Protein AF-A0AAD5RB57-F1 (afdb_monomer)

Mean predicted aligned error: 2.85 Å

InterPro domains:
  IPR007213 Methyltransferase Ppm1/Ppm2/Tcmp [PF04072] (4-101)
  IPR016651 Leucine carboxyl methyltransferase 1 [PTHR13600] (3-116)
  IPR029063 S-adenosyl-L-methionine-dependent methyltransferase superfamily [G3DSA:3.40.50.150] (2-116)
  IPR029063 S-adenosyl-L-methionine-dependent methyltransferase superfamily [SSF53335] (4-115)

Nearest PDB structures (foldseek):
  3o7w-assembly1_A  TM=9.050E-01  e=1.146E-08  Homo sapiens
  3p71-assembly1_T  TM=8.879E-01  e=4.508E-08  Homo sapiens
  8tv7-assembly1_A  TM=3.699E-01  e=2.275E+00  Severe acute respiratory syndrome coronavirus 2
  8cb3-assembly3_C  TM=3.595E-01  e=2.953E+00  Severe acute respiratory syndrome coronavirus
  4ccs-assembly1_A  TM=3.975E-01  e=4.662E+00  Paracoccus pantotrophus

pLDDT: mean 95.93, std 3.9, range [69.19, 98.5]

Sequence (116 aa):
MVQKFIDVDFSTVTAKKIRQIRRPGTPDLVTLFSEPPKEIQHSDLHCGDYNLVGADLRQWNEFKSKLDSVGIDTTLPTLFVAECVLVYMSVDQSAQLLKHISSCFDTVVFINYEQV

Radius of gyration: 14.83 Å; Cα contacts (8 Å, |Δi|>4): 162; chains: 1; bounding box: 32×32×42 Å

Foldseek 3Di:
DQQADEAEDALVVQLVVVCVQPDDDPPNNQVVAPAGWDDDPSRWIDGGRYIYHHDDLLPVVRVVVRCVVNPDDLADAEEAEAAQNCVVDPPVSSVVSVVSNVVRHPHYDYHHHHDD

Structure (mmCIF, N/CA/C/O backbone):
data_AF-A0AAD5RB57-F1
#
_entry.id   AF-A0AAD5RB57-F1
#
loop_
_atom_site.group_PDB
_atom_site.id
_atom_site.type_symbol
_atom_site.label_atom_id
_atom_site.label_alt_id
_atom_site.label_comp_id
_atom_site.label_asym_id
_atom_site.label_entity_id
_atom_site.label_seq_id
_atom_site.pdbx_PDB_ins_c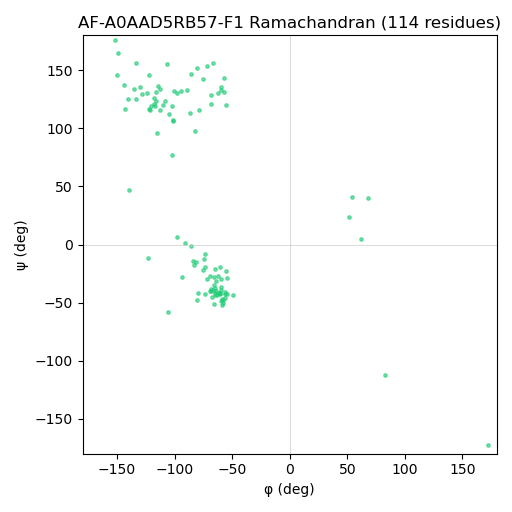ode
_atom_site.Cartn_x
_atom_site.Cartn_y
_atom_site.Cartn_z
_atom_site.occupancy
_atom_site.B_iso_or_equiv
_atom_site.auth_seq_id
_atom_site.auth_comp_id
_atom_site.auth_asym_id
_atom_site.auth_atom_id
_atom_site.pdbx_PDB_model_num
ATOM 1 N N . MET A 1 1 ? -11.174 11.427 -12.836 1.00 69.19 1 MET A N 1
ATOM 2 C CA . MET A 1 1 ? -9.963 10.695 -13.267 1.00 69.19 1 MET A CA 1
ATOM 3 C C . MET A 1 1 ? -9.214 10.304 -12.002 1.00 69.19 1 MET A C 1
ATOM 5 O O . MET A 1 1 ? -9.248 11.093 -11.065 1.00 69.19 1 MET A O 1
ATOM 9 N N . VAL A 1 2 ? -8.650 9.097 -11.919 1.00 84.75 2 VAL A N 1
ATOM 10 C CA . VAL A 1 2 ? -7.888 8.661 -10.733 1.00 84.75 2 VAL A CA 1
ATOM 11 C C . VAL A 1 2 ? -6.602 9.484 -10.659 1.00 84.75 2 VAL A C 1
ATOM 13 O O . VAL A 1 2 ? -5.915 9.601 -11.667 1.00 84.75 2 VAL A O 1
ATOM 16 N N . GLN A 1 3 ? -6.304 10.093 -9.505 1.00 93.00 3 GLN A N 1
ATOM 17 C CA . GLN A 1 3 ? -5.088 10.902 -9.346 1.00 93.00 3 GLN A CA 1
ATOM 18 C C . GLN A 1 3 ? -3.853 10.021 -9.114 1.00 93.00 3 GLN A C 1
ATOM 20 O O . GLN A 1 3 ? -2.789 10.289 -9.666 1.00 93.00 3 GLN A O 1
ATOM 25 N N . LYS A 1 4 ? -3.999 8.976 -8.290 1.00 95.94 4 LYS A N 1
ATOM 26 C CA . LYS A 1 4 ? -2.950 8.005 -7.974 1.00 95.94 4 LYS A CA 1
ATOM 27 C C . LYS A 1 4 ? -3.546 6.614 -7.818 1.00 95.94 4 LYS A C 1
ATOM 29 O O . LYS A 1 4 ? -4.576 6.450 -7.168 1.00 95.94 4 LYS A O 1
ATOM 34 N N . PHE A 1 5 ? -2.868 5.626 -8.383 1.00 97.56 5 PHE A N 1
ATOM 35 C CA . PHE A 1 5 ? -3.074 4.211 -8.122 1.00 97.56 5 PHE A CA 1
ATOM 36 C C . PHE A 1 5 ? -1.856 3.692 -7.360 1.00 97.56 5 PHE A C 1
ATOM 38 O O . PHE A 1 5 ? -0.729 3.796 -7.849 1.00 97.56 5 PHE A O 1
ATOM 45 N N . ILE A 1 6 ? -2.075 3.177 -6.151 1.00 98.25 6 ILE A N 1
ATOM 46 C CA . ILE A 1 6 ? -1.007 2.710 -5.267 1.00 98.25 6 ILE A CA 1
ATOM 47 C C . ILE A 1 6 ? -1.260 1.242 -4.957 1.00 98.25 6 ILE A C 1
ATOM 49 O O . ILE A 1 6 ? -2.262 0.896 -4.338 1.00 98.25 6 ILE A O 1
ATOM 53 N N . ASP A 1 7 ? -0.341 0.401 -5.402 1.00 98.19 7 ASP A N 1
ATOM 54 C CA . ASP A 1 7 ? -0.342 -1.031 -5.171 1.00 98.19 7 ASP A CA 1
ATOM 55 C C . ASP A 1 7 ? 0.635 -1.370 -4.044 1.00 98.19 7 ASP A C 1
ATOM 57 O O . ASP A 1 7 ? 1.767 -0.874 -4.023 1.00 98.19 7 ASP A O 1
ATOM 61 N N . VAL A 1 8 ? 0.189 -2.178 -3.087 1.00 98.38 8 VAL A N 1
ATOM 62 C CA . VAL A 1 8 ? 0.889 -2.395 -1.817 1.00 98.38 8 VAL A CA 1
ATOM 63 C C . VAL A 1 8 ? 0.932 -3.883 -1.524 1.00 98.38 8 VAL A C 1
ATOM 65 O O . VAL A 1 8 ? -0.103 -4.536 -1.457 1.00 98.38 8 VAL A O 1
ATOM 68 N N . ASP A 1 9 ? 2.130 -4.410 -1.312 1.00 98.44 9 ASP A N 1
ATOM 69 C CA . ASP A 1 9 ? 2.342 -5.794 -0.888 1.00 98.44 9 ASP A CA 1
ATOM 70 C C . ASP A 1 9 ? 3.653 -5.870 -0.094 1.00 98.44 9 ASP A C 1
ATOM 72 O O . ASP A 1 9 ? 4.404 -4.895 -0.005 1.00 98.44 9 ASP A O 1
ATOM 76 N N . PHE A 1 10 ? 3.985 -7.035 0.452 1.00 98.12 10 PHE A N 1
ATOM 77 C CA . PHE A 1 10 ? 5.293 -7.260 1.045 1.00 98.12 10 PHE A CA 1
ATOM 78 C C . PHE A 1 10 ? 6.406 -6.999 0.027 1.00 98.12 10 PHE A C 1
ATOM 80 O O . PHE A 1 10 ? 6.326 -7.400 -1.136 1.00 98.12 10 PHE A O 1
ATOM 87 N N . SER A 1 11 ? 7.518 -6.427 0.493 1.00 97.75 11 SER A N 1
ATOM 88 C CA . SER A 1 11 ? 8.657 -6.043 -0.353 1.00 97.75 11 SER A CA 1
ATOM 89 C C . SER A 1 11 ? 9.210 -7.188 -1.210 1.00 97.75 11 SER A C 1
ATOM 91 O O . SER A 1 11 ? 9.732 -6.970 -2.301 1.00 97.75 11 SER A O 1
ATOM 93 N N . THR A 1 12 ? 9.086 -8.436 -0.750 1.00 97.69 12 THR A N 1
ATOM 94 C CA . THR A 1 12 ? 9.503 -9.621 -1.517 1.00 97.69 12 THR A CA 1
ATOM 95 C C . THR A 1 12 ? 8.576 -9.928 -2.696 1.00 97.69 12 THR A C 1
ATOM 97 O O . THR A 1 12 ? 9.034 -10.475 -3.704 1.00 97.69 12 THR A O 1
ATOM 100 N N . VAL A 1 13 ? 7.290 -9.588 -2.592 1.00 98.25 13 VAL A N 1
ATOM 101 C CA . VAL A 1 13 ? 6.282 -9.744 -3.645 1.00 98.25 13 VAL A CA 1
ATOM 102 C C . VAL A 1 13 ? 6.388 -8.592 -4.634 1.00 98.25 13 VAL A C 1
ATOM 104 O O . VAL A 1 13 ? 6.505 -8.839 -5.839 1.00 98.25 13 VAL A O 1
ATOM 107 N N . THR A 1 14 ? 6.466 -7.351 -4.148 1.00 98.38 14 THR A N 1
ATOM 108 C CA . THR A 1 14 ? 6.620 -6.178 -5.017 1.00 98.38 14 THR A CA 1
ATOM 109 C C . THR A 1 14 ? 7.910 -6.252 -5.832 1.00 98.38 14 THR A C 1
ATOM 111 O O . THR A 1 14 ? 7.861 -6.082 -7.047 1.00 98.38 14 THR A O 1
ATOM 114 N N . ALA A 1 15 ? 9.040 -6.660 -5.241 1.00 98.19 15 ALA A N 1
ATOM 115 C CA . ALA A 1 15 ? 10.295 -6.876 -5.969 1.00 98.19 15 ALA A CA 1
ATOM 116 C C . ALA A 1 15 ? 10.149 -7.882 -7.128 1.00 98.19 15 ALA A C 1
ATOM 118 O O . ALA A 1 15 ? 10.691 -7.686 -8.220 1.00 98.19 15 ALA A O 1
ATOM 119 N N . LYS A 1 16 ? 9.396 -8.974 -6.926 1.00 98.19 16 LYS A N 1
ATOM 120 C CA . LYS A 1 16 ? 9.102 -9.945 -7.994 1.00 98.19 16 LYS A CA 1
ATOM 121 C C . LYS A 1 16 ? 8.195 -9.337 -9.063 1.00 98.19 16 LYS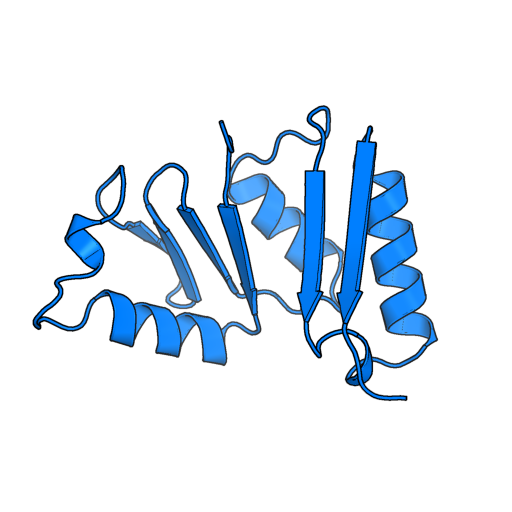 A C 1
ATOM 123 O O . LYS A 1 16 ? 8.439 -9.566 -10.247 1.00 98.19 16 LYS A O 1
ATOM 128 N N . LYS A 1 17 ? 7.192 -8.550 -8.664 1.00 98.06 17 LYS A N 1
ATOM 129 C CA . LYS A 1 17 ? 6.282 -7.854 -9.581 1.00 98.06 17 LYS A CA 1
ATOM 130 C C . LYS A 1 17 ? 7.027 -6.838 -10.447 1.00 98.06 17 LYS A C 1
ATOM 132 O O . LYS A 1 17 ? 6.853 -6.860 -11.660 1.00 98.06 17 LYS A O 1
ATOM 137 N N . ILE A 1 18 ? 7.948 -6.060 -9.875 1.00 97.88 18 ILE A N 1
ATOM 138 C CA . ILE A 1 18 ? 8.826 -5.133 -10.612 1.00 97.88 18 ILE A CA 1
ATOM 139 C C . ILE A 1 18 ? 9.616 -5.875 -11.692 1.00 97.88 18 ILE A C 1
ATOM 141 O O . ILE A 1 18 ? 9.649 -5.442 -12.844 1.00 97.88 18 ILE A O 1
ATOM 145 N N . ARG A 1 19 ? 10.203 -7.032 -11.358 1.00 96.62 19 ARG A N 1
ATOM 146 C CA . ARG A 1 19 ? 10.934 -7.854 -12.338 1.00 96.62 19 ARG A CA 1
ATOM 147 C C . ARG A 1 19 ? 10.051 -8.311 -13.499 1.00 96.62 19 ARG A C 1
ATOM 149 O O . ARG A 1 19 ? 10.548 -8.380 -14.617 1.00 96.62 19 ARG A O 1
ATOM 156 N N . GLN A 1 20 ? 8.777 -8.624 -13.250 1.00 96.50 20 GLN A N 1
ATOM 157 C CA . GLN A 1 20 ? 7.836 -8.988 -14.315 1.00 96.50 20 GLN A CA 1
ATOM 158 C C . GLN A 1 20 ? 7.405 -7.773 -15.138 1.00 96.50 20 GLN A C 1
ATOM 160 O O . GLN A 1 20 ? 7.406 -7.858 -16.359 1.00 96.50 20 GLN A O 1
ATOM 165 N N . ILE A 1 21 ? 7.110 -6.640 -14.494 1.00 96.00 21 ILE A N 1
ATOM 166 C CA . ILE A 1 21 ? 6.758 -5.383 -15.173 1.00 96.00 21 ILE A CA 1
ATOM 167 C C . ILE A 1 21 ? 7.865 -4.963 -16.146 1.00 96.00 21 ILE A C 1
ATOM 169 O O . ILE A 1 21 ? 7.582 -4.565 -17.269 1.00 96.00 21 ILE A O 1
ATOM 173 N N . ARG A 1 22 ? 9.132 -5.080 -15.734 1.00 94.62 22 ARG A N 1
ATOM 174 C CA . ARG A 1 22 ? 10.297 -4.684 -16.543 1.00 94.62 22 ARG A CA 1
ATOM 175 C C . ARG A 1 22 ? 10.776 -5.765 -17.509 1.00 94.62 22 ARG A C 1
ATOM 177 O O . ARG A 1 22 ? 11.770 -5.551 -18.203 1.00 94.62 22 ARG A O 1
ATOM 184 N N . ARG A 1 23 ? 10.144 -6.942 -17.525 1.00 95.12 23 ARG A N 1
ATOM 185 C CA . ARG A 1 23 ? 10.563 -8.044 -18.389 1.00 95.12 23 ARG A CA 1
ATOM 186 C C . ARG A 1 23 ? 10.285 -7.662 -19.848 1.00 95.12 23 ARG A C 1
ATOM 188 O O . ARG A 1 23 ? 9.122 -7.457 -20.186 1.00 95.12 23 ARG A O 1
ATOM 195 N N . PRO A 1 24 ? 11.302 -7.632 -20.729 1.00 93.19 24 PRO A N 1
ATOM 196 C CA . PRO A 1 24 ? 11.073 -7.389 -22.148 1.00 93.19 24 PRO A CA 1
ATOM 197 C C . PRO A 1 24 ? 10.148 -8.464 -22.732 1.00 93.19 24 PRO A C 1
ATOM 199 O O . PRO A 1 24 ? 10.354 -9.658 -22.491 1.00 93.19 24 PRO A O 1
ATOM 202 N N . GLY A 1 25 ? 9.131 -8.057 -23.488 1.00 91.94 25 GLY A N 1
ATOM 203 C CA . GLY A 1 25 ? 8.137 -8.973 -24.040 1.00 91.94 25 GLY A CA 1
ATOM 204 C C . GLY A 1 25 ? 6.974 -8.255 -24.716 1.00 91.94 25 GLY A C 1
ATOM 205 O O . GLY A 1 25 ? 6.999 -7.043 -24.906 1.00 91.94 25 GLY A O 1
ATOM 206 N N . THR A 1 26 ? 5.956 -9.025 -25.100 1.00 90.44 26 THR A N 1
ATOM 207 C CA . THR A 1 26 ? 4.707 -8.503 -25.664 1.00 90.44 26 THR A CA 1
ATOM 208 C C . THR A 1 26 ? 3.538 -8.945 -24.775 1.00 90.44 26 THR A C 1
ATOM 210 O O . THR A 1 26 ? 3.329 -10.153 -24.642 1.00 90.44 26 THR A O 1
ATOM 213 N N . P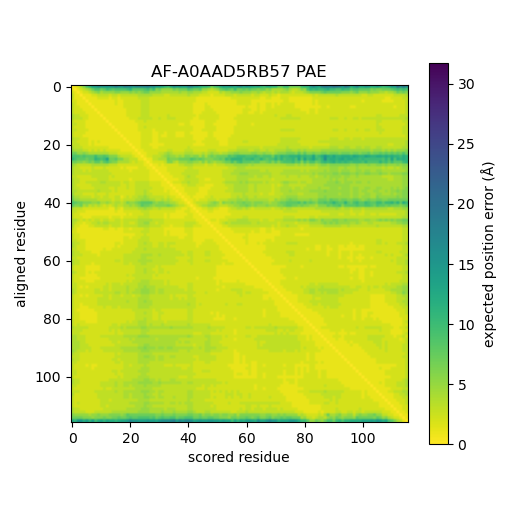RO A 1 27 ? 2.776 -8.012 -24.174 1.00 88.44 27 PRO A N 1
ATOM 214 C CA . PRO A 1 27 ? 2.952 -6.556 -24.243 1.00 88.44 27 PRO A CA 1
ATOM 215 C C . PRO A 1 27 ? 4.170 -6.062 -23.441 1.00 88.44 27 PRO A C 1
ATOM 217 O O . PRO A 1 27 ? 4.564 -6.685 -22.456 1.00 88.44 27 PRO A O 1
ATOM 220 N N . ASP A 1 28 ? 4.737 -4.923 -23.849 1.00 94.38 28 ASP A N 1
ATOM 221 C CA . ASP A 1 28 ? 5.736 -4.206 -23.052 1.00 94.38 28 ASP A CA 1
ATOM 222 C C . ASP A 1 28 ? 5.012 -3.343 -22.014 1.00 94.38 28 ASP A C 1
ATOM 224 O O . ASP A 1 28 ? 4.527 -2.249 -22.314 1.00 94.38 28 ASP A O 1
ATOM 228 N N . LEU A 1 29 ? 4.910 -3.857 -20.787 1.00 95.19 29 LEU A N 1
ATOM 229 C CA . LEU A 1 29 ? 4.171 -3.202 -19.707 1.00 95.19 29 LEU A CA 1
ATOM 230 C C . LEU A 1 29 ? 4.750 -1.834 -19.334 1.00 95.19 29 LEU A C 1
ATOM 232 O O . LEU A 1 29 ? 4.000 -0.972 -18.885 1.00 95.19 29 LEU A O 1
ATOM 236 N N . VAL A 1 30 ? 6.050 -1.602 -19.550 1.00 95.38 30 VAL A N 1
ATOM 237 C CA . VAL A 1 30 ? 6.691 -0.317 -19.238 1.00 95.38 30 VAL A CA 1
ATOM 238 C C . VAL A 1 30 ? 6.120 0.808 -20.100 1.00 95.38 30 VAL A C 1
ATOM 240 O O . VAL A 1 30 ? 6.018 1.941 -19.637 1.00 95.38 30 VAL A O 1
ATOM 243 N N . THR A 1 31 ? 5.694 0.495 -21.326 1.00 94.94 31 THR A N 1
ATOM 244 C CA . THR A 1 31 ? 5.122 1.482 -22.256 1.00 94.94 31 THR A CA 1
ATOM 245 C C . THR A 1 31 ? 3.703 1.919 -21.899 1.00 94.94 31 THR A C 1
ATOM 247 O O . THR A 1 31 ? 3.213 2.894 -22.462 1.00 94.94 31 THR A O 1
ATOM 250 N N . LEU A 1 32 ? 3.039 1.215 -20.978 1.00 93.94 32 LEU A N 1
ATOM 251 C CA . LEU A 1 32 ? 1.671 1.526 -20.558 1.00 93.94 32 LEU A CA 1
ATOM 252 C C . LEU A 1 32 ? 1.611 2.614 -1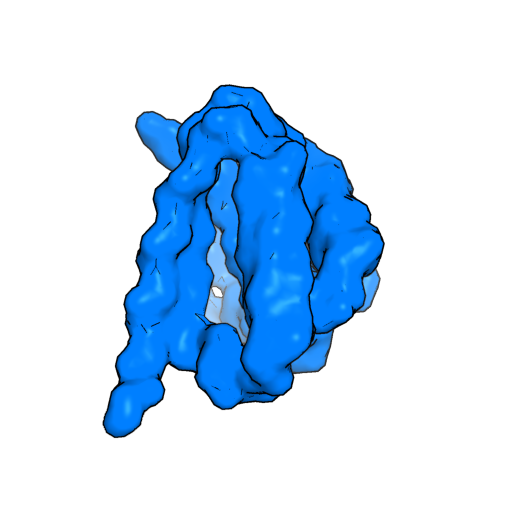9.480 1.00 93.94 32 LEU A C 1
ATOM 254 O O . LEU A 1 32 ? 0.531 3.137 -19.213 1.00 93.94 32 LEU A O 1
ATOM 258 N N . PHE A 1 33 ? 2.738 2.940 -18.844 1.00 95.44 33 PHE A N 1
ATOM 259 C CA . PHE A 1 33 ? 2.782 3.958 -17.801 1.00 95.44 33 PHE A CA 1
ATOM 260 C C . PHE A 1 33 ? 2.841 5.374 -18.372 1.00 95.44 33 PHE A C 1
ATOM 262 O O . PHE A 1 33 ? 3.386 5.614 -19.449 1.00 95.44 33 PHE A O 1
ATOM 269 N N . SER A 1 34 ? 2.319 6.327 -17.600 1.00 94.25 34 SER A N 1
ATOM 270 C CA . SER A 1 34 ? 2.353 7.751 -17.937 1.00 94.25 34 SER A CA 1
ATOM 271 C C . SER A 1 34 ? 3.764 8.347 -17.862 1.00 94.25 34 SER A C 1
ATOM 273 O O . SER A 1 34 ? 4.073 9.285 -18.597 1.00 94.25 34 SER A O 1
ATOM 275 N N . GLU A 1 35 ? 4.641 7.779 -17.027 1.00 95.94 35 GLU A N 1
ATOM 276 C CA . GLU A 1 35 ? 6.044 8.176 -16.904 1.00 95.94 35 GLU A CA 1
ATOM 277 C C . GLU A 1 35 ? 7.006 6.973 -16.892 1.00 95.94 35 GLU A C 1
ATOM 279 O O . GLU A 1 35 ? 6.625 5.872 -16.479 1.00 95.94 35 GLU A O 1
ATOM 284 N N . PRO A 1 36 ? 8.289 7.172 -17.264 1.00 94.88 36 PRO A N 1
ATOM 285 C CA . PRO A 1 36 ? 9.313 6.138 -17.157 1.00 94.88 36 PRO A CA 1
ATOM 286 C C . PRO A 1 36 ? 9.463 5.604 -15.718 1.00 94.88 36 PRO A C 1
ATOM 288 O O . PRO A 1 36 ? 9.634 6.405 -14.793 1.00 94.88 36 PRO A O 1
ATOM 291 N N . PRO A 1 37 ? 9.484 4.274 -15.508 1.00 94.81 37 PRO A N 1
ATOM 292 C CA . PRO A 1 37 ? 9.583 3.692 -14.176 1.00 94.81 37 PRO A CA 1
ATOM 293 C C . PRO A 1 37 ? 10.878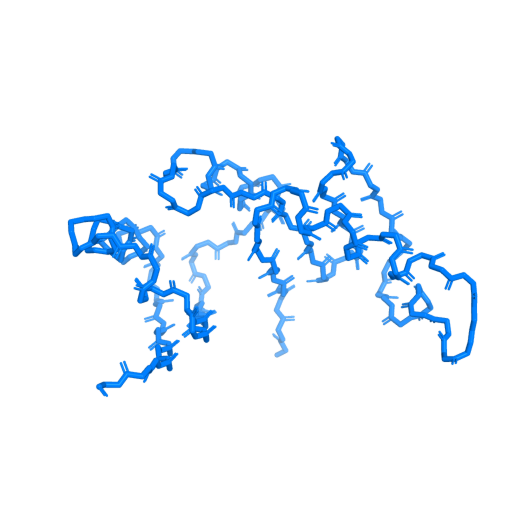 4.043 -13.440 1.00 94.81 37 PRO A C 1
ATOM 295 O O . PRO A 1 37 ? 11.980 3.834 -13.954 1.00 94.81 37 PRO A O 1
ATOM 298 N N . LYS A 1 38 ? 10.745 4.492 -12.190 1.00 95.62 38 LYS A N 1
ATOM 299 C CA . LYS A 1 38 ? 11.847 4.730 -11.250 1.00 95.62 38 LYS A CA 1
ATOM 300 C C . LYS A 1 38 ? 11.764 3.724 -10.109 1.00 95.62 38 LYS A C 1
ATOM 302 O O . LYS A 1 38 ? 10.797 3.726 -9.353 1.00 95.62 38 LYS A O 1
ATOM 307 N N . GLU A 1 39 ? 12.769 2.862 -10.006 1.00 93.94 39 GLU A N 1
ATOM 308 C CA . GLU A 1 39 ? 12.860 1.847 -8.953 1.00 93.94 39 GLU A CA 1
ATOM 309 C C . GLU A 1 39 ? 13.582 2.413 -7.725 1.00 93.94 39 GLU A C 1
ATOM 311 O O . GLU A 1 39 ? 14.645 3.024 -7.858 1.00 93.94 39 GLU A O 1
ATOM 316 N N . ILE A 1 40 ? 13.022 2.190 -6.535 1.00 92.81 40 ILE A N 1
ATOM 317 C CA . ILE A 1 40 ? 13.599 2.614 -5.256 1.00 92.81 40 ILE A CA 1
ATOM 318 C C . ILE A 1 40 ? 13.760 1.385 -4.356 1.00 92.81 40 ILE A C 1
ATOM 320 O O . ILE A 1 40 ? 12.838 0.588 -4.197 1.00 92.81 40 ILE A O 1
ATOM 324 N N . GLN A 1 41 ? 14.956 1.217 -3.778 1.00 88.62 41 GLN A N 1
ATOM 325 C CA . GLN A 1 41 ? 15.281 0.162 -2.799 1.00 88.62 41 GLN A CA 1
ATOM 326 C C . GLN A 1 41 ? 14.909 -1.276 -3.227 1.00 88.62 41 GLN A C 1
ATOM 328 O O . GLN A 1 41 ? 14.741 -2.151 -2.384 1.00 88.62 41 GLN A O 1
ATOM 333 N N . HIS A 1 42 ? 14.799 -1.541 -4.531 1.00 90.69 42 HIS A N 1
ATOM 334 C CA . HIS A 1 42 ? 14.430 -2.841 -5.110 1.00 90.69 42 HIS A CA 1
ATOM 335 C C . HIS A 1 42 ? 13.040 -3.391 -4.753 1.00 90.69 42 HIS A C 1
ATOM 337 O O . HIS A 1 42 ? 12.717 -4.508 -5.162 1.00 90.69 42 HIS A O 1
ATOM 343 N N . SER A 1 43 ? 12.211 -2.635 -4.033 1.00 95.12 43 SER A N 1
ATOM 344 C CA . SER A 1 43 ? 10.849 -3.031 -3.650 1.00 95.12 43 SER A CA 1
ATOM 345 C C . SER A 1 43 ? 9.777 -2.053 -4.107 1.00 95.12 43 SER A C 1
ATOM 347 O O . SER A 1 43 ? 8.597 -2.395 -4.049 1.00 95.12 43 SER A O 1
ATOM 349 N N . ASP A 1 44 ? 10.169 -0.868 -4.569 1.00 97.69 44 ASP A N 1
ATOM 350 C CA . ASP A 1 44 ? 9.238 0.190 -4.935 1.00 97.69 44 ASP A CA 1
ATOM 351 C C . ASP A 1 44 ? 9.454 0.606 -6.394 1.00 97.69 44 ASP A C 1
ATOM 353 O O . ASP A 1 44 ? 10.582 0.596 -6.900 1.00 97.69 44 ASP A O 1
ATOM 357 N N . LEU A 1 45 ? 8.372 0.979 -7.073 1.00 97.75 45 LEU A N 1
ATOM 358 C CA . LEU A 1 45 ? 8.373 1.426 -8.463 1.00 97.75 45 LEU A CA 1
ATOM 359 C C . LEU A 1 45 ? 7.395 2.587 -8.645 1.00 97.75 45 LEU A C 1
ATOM 361 O O . LEU A 1 45 ? 6.208 2.447 -8.360 1.00 97.75 45 LEU A O 1
ATOM 365 N N . HIS A 1 46 ? 7.884 3.705 -9.174 1.00 96.69 46 HIS A N 1
ATOM 366 C CA . HIS A 1 46 ? 7.087 4.910 -9.413 1.00 96.69 46 HIS A CA 1
ATOM 367 C C . HIS A 1 46 ? 7.049 5.230 -10.902 1.00 96.69 46 HIS A C 1
ATOM 369 O O . HIS A 1 46 ? 8.101 5.311 -11.541 1.00 96.69 46 HIS A O 1
ATOM 375 N N . CYS A 1 47 ? 5.850 5.378 -11.464 1.00 94.94 47 CYS A N 1
ATOM 376 C CA . CYS A 1 47 ? 5.628 5.532 -12.905 1.00 94.94 47 CYS A CA 1
ATOM 377 C C . CYS A 1 47 ? 4.538 6.582 -13.191 1.00 94.94 47 CYS A C 1
ATOM 379 O O . CYS A 1 47 ? 3.613 6.327 -13.959 1.00 94.94 47 CYS A O 1
ATOM 381 N N . GLY A 1 48 ? 4.624 7.742 -12.531 1.00 93.81 48 GLY A N 1
ATOM 382 C CA . GLY A 1 48 ? 3.630 8.813 -12.624 1.00 93.81 48 GLY A CA 1
ATOM 383 C C . GLY A 1 48 ? 2.435 8.566 -11.702 1.00 93.81 48 GLY A C 1
ATOM 384 O O . GLY A 1 48 ? 2.556 8.614 -10.473 1.00 93.81 48 GLY A O 1
ATOM 385 N N . ASP A 1 49 ? 1.272 8.304 -12.292 1.00 94.31 49 ASP A N 1
ATOM 386 C CA . ASP A 1 49 ? 0.026 8.010 -11.576 1.00 94.31 49 ASP A CA 1
ATOM 387 C C . ASP A 1 49 ? -0.010 6.596 -10.974 1.00 94.31 49 ASP A C 1
ATOM 389 O O . ASP A 1 49 ? -0.712 6.383 -9.985 1.00 94.31 49 ASP A O 1
ATOM 393 N N . TYR A 1 50 ? 0.794 5.656 -11.480 1.00 97.19 50 TYR A N 1
ATOM 394 C CA . TYR A 1 50 ? 0.972 4.324 -10.891 1.00 97.19 50 TYR A CA 1
ATOM 395 C C . TYR A 1 50 ? 2.178 4.257 -9.945 1.00 97.19 50 TYR A C 1
ATOM 397 O O . TYR A 1 50 ? 3.292 4.667 -10.286 1.00 97.19 50 TYR A O 1
ATOM 405 N N . ASN A 1 51 ? 1.963 3.683 -8.763 1.00 98.00 51 ASN A N 1
ATOM 406 C CA . ASN A 1 51 ? 2.985 3.453 -7.752 1.00 98.00 51 ASN A CA 1
ATOM 407 C C . ASN A 1 51 ? 2.843 2.040 -7.182 1.00 98.00 51 ASN A C 1
ATOM 409 O O . ASN A 1 51 ? 1.749 1.624 -6.824 1.00 98.00 51 ASN A O 1
ATOM 413 N N . LEU A 1 52 ? 3.953 1.323 -7.062 1.00 98.50 52 LEU A N 1
ATOM 414 C CA . LEU A 1 52 ? 4.047 0.039 -6.374 1.00 98.50 52 LEU A CA 1
ATOM 415 C C . LEU A 1 52 ? 4.980 0.225 -5.182 1.00 98.50 52 LEU A C 1
ATOM 417 O O . LEU A 1 52 ? 6.114 0.658 -5.377 1.00 98.50 52 LEU A O 1
ATOM 421 N N . VAL A 1 53 ? 4.524 -0.081 -3.971 1.00 98.31 53 VAL A N 1
ATOM 422 C CA . VAL A 1 53 ? 5.304 0.121 -2.744 1.00 98.31 53 VAL A CA 1
ATOM 423 C C . VAL A 1 53 ? 5.358 -1.153 -1.912 1.00 98.31 53 VAL A C 1
ATOM 425 O O . VAL A 1 53 ? 4.336 -1.782 -1.642 1.00 98.31 53 VAL A O 1
ATOM 428 N N . GLY A 1 54 ? 6.568 -1.542 -1.509 1.00 98.19 54 GLY A N 1
ATOM 429 C CA . GLY A 1 54 ? 6.772 -2.637 -0.568 1.00 98.19 54 GLY A CA 1
ATOM 430 C C . GLY A 1 54 ? 6.503 -2.169 0.859 1.00 98.19 54 GLY A C 1
ATOM 431 O O . GLY A 1 54 ? 7.233 -1.304 1.346 1.00 98.19 54 GLY A O 1
ATOM 432 N N . ALA A 1 55 ? 5.484 -2.719 1.518 1.00 97.81 55 ALA A N 1
ATOM 433 C CA . ALA A 1 55 ? 5.159 -2.405 2.907 1.00 97.81 55 ALA A CA 1
ATOM 434 C C . ALA A 1 55 ? 4.501 -3.587 3.629 1.00 97.81 55 ALA A C 1
ATOM 436 O O . ALA A 1 55 ? 3.697 -4.323 3.057 1.00 97.81 55 ALA A O 1
ATOM 437 N N . ASP A 1 56 ? 4.786 -3.731 4.922 1.00 97.75 56 ASP A N 1
ATOM 438 C CA . ASP A 1 56 ? 3.974 -4.556 5.816 1.00 97.75 56 ASP A CA 1
ATOM 439 C C . ASP A 1 56 ? 2.808 -3.728 6.378 1.00 97.75 56 ASP A C 1
ATOM 441 O O . ASP A 1 56 ? 3.011 -2.821 7.185 1.00 97.75 56 ASP A O 1
ATOM 445 N N . LEU A 1 57 ? 1.568 -4.060 6.002 1.00 97.94 57 LEU A N 1
ATOM 446 C CA . LEU A 1 57 ? 0.369 -3.352 6.475 1.00 97.94 57 LEU A CA 1
ATOM 447 C C . LEU A 1 57 ? 0.186 -3.406 8.003 1.00 97.94 57 LEU A C 1
ATOM 449 O O . LEU A 1 57 ? -0.510 -2.567 8.573 1.00 97.94 57 LEU A O 1
ATOM 453 N N . ARG A 1 58 ? 0.825 -4.361 8.691 1.00 96.44 58 ARG A N 1
ATOM 454 C CA . ARG A 1 58 ? 0.831 -4.440 10.162 1.00 96.44 58 ARG A CA 1
ATOM 455 C C . ARG A 1 58 ? 1.728 -3.368 10.790 1.00 96.44 58 ARG A C 1
ATOM 457 O O . ARG A 1 58 ? 1.582 -3.072 11.972 1.00 96.44 58 ARG A O 1
ATOM 464 N N . GLN A 1 59 ? 2.651 -2.791 10.022 1.00 97.69 59 GLN A N 1
ATOM 465 C CA . GLN A 1 59 ? 3.586 -1.753 10.450 1.00 97.69 59 GLN A CA 1
ATOM 466 C C . GLN A 1 59 ? 3.116 -0.383 9.946 1.00 97.69 59 GLN A C 1
ATOM 468 O O . GLN A 1 59 ? 3.655 0.171 8.990 1.00 97.69 59 GLN A O 1
ATOM 473 N N . TRP A 1 60 ? 2.105 0.192 10.608 1.00 97.56 60 TRP A N 1
ATOM 474 C CA . TRP A 1 60 ? 1.449 1.432 10.159 1.00 97.56 60 TRP A CA 1
ATOM 475 C C . TRP A 1 60 ? 2.419 2.573 9.818 1.00 97.56 60 TRP A C 1
ATOM 477 O O . TRP A 1 60 ? 2.251 3.233 8.799 1.00 97.56 60 TRP A O 1
ATOM 487 N N . ASN A 1 61 ? 3.444 2.806 10.640 1.00 97.69 61 ASN A N 1
ATOM 488 C CA . ASN A 1 61 ? 4.385 3.907 10.410 1.00 97.69 61 ASN A CA 1
ATOM 489 C C . ASN A 1 61 ? 5.204 3.716 9.124 1.00 97.69 61 ASN A C 1
ATOM 491 O O . ASN A 1 61 ? 5.470 4.684 8.415 1.00 97.69 61 ASN A O 1
ATOM 495 N N . GLU A 1 62 ? 5.584 2.475 8.814 1.00 96.44 62 GLU A N 1
ATOM 496 C CA . GLU A 1 62 ? 6.250 2.135 7.556 1.00 96.44 62 GLU A CA 1
ATOM 497 C C . GLU A 1 62 ? 5.292 2.352 6.385 1.00 96.44 62 GLU A C 1
ATOM 499 O O . GLU A 1 62 ? 5.619 3.082 5.449 1.00 96.44 62 GLU A O 1
ATOM 504 N N . PHE A 1 63 ? 4.082 1.792 6.477 1.00 97.81 63 PHE A N 1
ATOM 505 C CA . PHE A 1 63 ? 3.069 1.925 5.437 1.00 97.81 63 PHE A CA 1
ATOM 506 C C . PHE A 1 63 ? 2.731 3.395 5.148 1.00 97.81 63 PHE A C 1
ATOM 508 O O . PHE A 1 63 ? 2.769 3.827 3.997 1.00 97.81 63 PHE A O 1
ATOM 515 N N . LYS A 1 64 ? 2.490 4.203 6.186 1.00 97.88 64 LYS A N 1
ATOM 516 C CA . LYS A 1 64 ? 2.203 5.634 6.045 1.00 97.88 64 LYS A CA 1
ATOM 517 C C . LYS A 1 64 ? 3.362 6.394 5.402 1.00 97.88 64 LYS A C 1
ATOM 519 O O . LYS A 1 64 ? 3.124 7.203 4.513 1.00 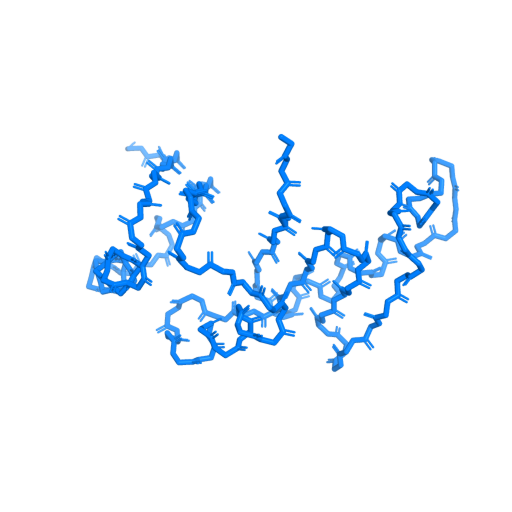97.88 64 LYS A O 1
ATOM 524 N N . SER A 1 65 ? 4.602 6.091 5.790 1.00 97.00 65 SER A N 1
ATOM 525 C CA . SER A 1 65 ? 5.796 6.688 5.180 1.00 97.00 65 SER A CA 1
ATOM 526 C C . SER A 1 65 ? 5.887 6.390 3.677 1.00 97.00 65 SER A C 1
ATOM 528 O O . SER A 1 65 ? 6.205 7.281 2.890 1.00 97.00 65 SER A O 1
ATOM 530 N N . LYS A 1 66 ? 5.529 5.170 3.249 1.00 96.88 66 LYS A N 1
ATOM 531 C CA . LYS A 1 66 ? 5.458 4.800 1.824 1.00 96.88 66 LYS A CA 1
ATOM 532 C C . LYS A 1 66 ? 4.348 5.539 1.074 1.00 96.88 66 LYS A C 1
ATOM 534 O O . LYS A 1 66 ? 4.552 5.952 -0.065 1.00 96.88 66 LYS A O 1
ATOM 539 N N . LEU A 1 67 ? 3.185 5.734 1.696 1.00 97.00 67 LEU A N 1
ATOM 540 C CA . LEU A 1 67 ? 2.113 6.545 1.108 1.00 97.00 67 LEU A CA 1
ATOM 541 C C . LEU A 1 67 ? 2.541 8.015 0.947 1.00 97.00 67 LEU A C 1
ATOM 543 O O . LEU A 1 67 ? 2.283 8.636 -0.085 1.00 97.00 67 LEU A O 1
ATOM 547 N N . ASP A 1 68 ? 3.252 8.556 1.935 1.00 96.25 68 ASP A N 1
ATOM 548 C CA . ASP A 1 68 ? 3.767 9.927 1.896 1.00 96.25 68 ASP A CA 1
ATOM 549 C C . ASP A 1 68 ? 4.870 10.098 0.853 1.00 96.25 68 ASP A C 1
ATOM 551 O O . ASP A 1 68 ? 4.893 11.100 0.137 1.00 96.25 68 ASP A O 1
ATOM 555 N N . SER A 1 69 ? 5.745 9.101 0.689 1.00 94.31 69 SER A N 1
ATOM 556 C CA . SER A 1 69 ? 6.819 9.155 -0.307 1.00 94.31 69 SER A CA 1
ATOM 557 C C . SER A 1 69 ? 6.304 9.192 -1.746 1.00 94.31 69 SER A C 1
ATOM 559 O O . SER A 1 69 ? 7.025 9.639 -2.636 1.00 94.31 69 SER A O 1
ATOM 561 N N . VAL A 1 70 ? 5.064 8.748 -1.984 1.00 95.00 70 VAL A N 1
ATOM 562 C CA . VAL A 1 70 ? 4.398 8.836 -3.295 1.00 95.00 70 VAL A CA 1
ATOM 563 C C . VAL A 1 70 ? 3.458 10.034 -3.415 1.00 95.00 70 VAL A C 1
ATOM 565 O O . VAL A 1 70 ? 2.781 10.181 -4.436 1.00 95.00 70 VAL A O 1
ATOM 568 N N . GLY A 1 71 ? 3.443 10.914 -2.410 1.00 94.88 71 GLY A N 1
ATOM 569 C CA . GLY A 1 71 ? 2.697 12.168 -2.408 1.00 94.88 71 GLY A CA 1
ATOM 570 C C . GLY A 1 71 ? 1.187 11.973 -2.369 1.00 94.88 71 GLY A C 1
ATOM 571 O O . GLY A 1 71 ? 0.480 12.651 -3.113 1.00 94.88 71 GLY A O 1
ATOM 572 N N . ILE A 1 72 ? 0.693 11.012 -1.582 1.00 95.25 72 ILE A N 1
ATOM 573 C CA . ILE A 1 72 ? -0.750 10.848 -1.395 1.00 95.25 72 ILE A CA 1
ATOM 574 C C . ILE A 1 72 ? -1.364 12.129 -0.808 1.00 95.25 72 ILE A C 1
ATOM 576 O O . ILE A 1 72 ? -0.819 12.716 0.126 1.00 95.25 72 ILE A O 1
ATOM 580 N N . ASP A 1 73 ? -2.502 12.558 -1.349 1.00 96.50 73 ASP A N 1
ATOM 581 C CA . ASP A 1 73 ? -3.288 13.661 -0.800 1.00 96.50 73 ASP A CA 1
ATOM 582 C C . ASP A 1 73 ? -4.477 13.083 -0.031 1.00 96.50 73 ASP A C 1
ATOM 584 O O . ASP A 1 73 ? -5.424 12.555 -0.617 1.00 96.50 73 ASP A O 1
ATOM 588 N N . THR A 1 74 ? -4.414 13.154 1.297 1.00 96.94 74 THR A N 1
ATOM 589 C CA . THR A 1 74 ? -5.428 12.573 2.184 1.00 96.94 74 THR A CA 1
ATOM 590 C C . THR A 1 74 ? -6.741 13.355 2.212 1.00 96.94 74 THR A C 1
ATOM 592 O O . THR A 1 74 ? -7.717 12.870 2.787 1.00 96.94 74 THR A O 1
ATOM 595 N N . THR A 1 75 ? -6.781 14.537 1.589 1.00 97.62 75 THR A N 1
ATOM 596 C CA . THR A 1 75 ? -7.998 15.350 1.453 1.00 97.62 75 THR A CA 1
ATOM 597 C C . THR A 1 75 ? -8.884 14.888 0.292 1.00 97.62 75 THR A C 1
ATOM 599 O O . THR A 1 75 ? -10.062 15.241 0.214 1.00 97.62 75 THR A O 1
ATOM 602 N N . LEU A 1 76 ? -8.346 14.064 -0.615 1.00 97.38 76 LEU A N 1
ATOM 603 C CA . LEU A 1 76 ? -9.095 13.525 -1.744 1.00 97.38 76 LEU A CA 1
ATOM 604 C C . LEU A 1 76 ? -9.865 12.249 -1.363 1.00 97.38 76 LEU A C 1
ATOM 606 O O . LEU A 1 76 ? -9.363 11.426 -0.589 1.00 97.38 76 LEU A O 1
ATOM 610 N N . PRO A 1 77 ? -11.053 12.013 -1.961 1.00 97.75 77 PRO A N 1
ATOM 611 C CA . PRO A 1 77 ? -11.769 10.755 -1.794 1.00 97.75 77 PRO A CA 1
ATOM 612 C C . PRO A 1 77 ? -10.893 9.566 -2.192 1.00 97.75 77 PRO A C 1
ATOM 614 O O . PRO A 1 77 ? -10.455 9.461 -3.339 1.00 97.75 77 PRO A O 1
ATOM 617 N N . THR A 1 78 ? -10.657 8.664 -1.243 1.00 98.12 78 THR A N 1
ATOM 618 C CA . THR A 1 78 ? -9.736 7.540 -1.418 1.00 98.12 78 THR A CA 1
ATOM 619 C C . THR A 1 78 ? -10.484 6.213 -1.343 1.00 98.12 78 THR A C 1
ATOM 621 O O . THR A 1 78 ? -11.272 5.975 -0.428 1.00 98.12 78 THR A O 1
ATOM 624 N N . LEU A 1 79 ? -10.234 5.332 -2.310 1.00 98.06 79 LEU A N 1
ATOM 625 C CA . LEU A 1 79 ? -10.755 3.968 -2.324 1.00 98.06 79 LEU A CA 1
ATOM 626 C C . LEU A 1 79 ? -9.649 2.998 -1.900 1.00 98.06 79 LEU A C 1
ATOM 628 O O . LEU A 1 79 ? -8.636 2.889 -2.585 1.00 98.06 79 LEU A O 1
ATOM 632 N N . PHE A 1 80 ? -9.872 2.268 -0.810 1.00 98.12 80 PHE A N 1
ATOM 633 C CA . PHE A 1 80 ? -9.047 1.131 -0.412 1.00 98.12 80 PHE A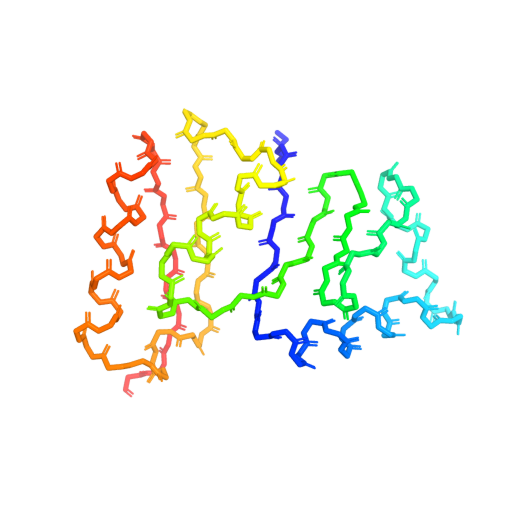 CA 1
ATOM 634 C C . PHE A 1 80 ? -9.711 -0.168 -0.859 1.00 98.12 80 PHE A C 1
ATOM 636 O O . PHE A 1 80 ? -10.893 -0.392 -0.588 1.00 98.12 80 PHE A O 1
ATOM 643 N N . VAL A 1 81 ? -8.940 -1.028 -1.520 1.00 98.31 81 VAL A N 1
ATOM 644 C CA . VAL A 1 81 ? -9.375 -2.363 -1.937 1.00 98.31 81 VAL A CA 1
ATOM 645 C C . VAL A 1 81 ? -8.509 -3.392 -1.223 1.00 98.31 81 VAL A C 1
ATOM 647 O O . VAL A 1 81 ? -7.293 -3.408 -1.389 1.00 98.31 81 VAL A O 1
ATOM 650 N N . ALA A 1 82 ? -9.144 -4.242 -0.424 1.00 97.69 82 ALA A N 1
ATOM 651 C CA . ALA A 1 82 ? -8.531 -5.387 0.228 1.00 97.69 82 ALA A CA 1
ATOM 652 C C . ALA A 1 82 ? -9.169 -6.664 -0.331 1.00 97.69 82 ALA A C 1
ATOM 654 O O . ALA A 1 82 ? -10.242 -7.079 0.103 1.00 97.69 82 ALA A O 1
ATOM 655 N N . GLU A 1 83 ? -8.519 -7.274 -1.319 1.00 97.38 83 GLU A N 1
ATOM 656 C CA . GLU A 1 83 ? -8.960 -8.526 -1.938 1.00 97.38 83 GLU A CA 1
ATOM 657 C C . GLU A 1 83 ? -8.142 -9.693 -1.374 1.00 97.38 83 GLU A C 1
ATOM 659 O O . GLU A 1 83 ? -6.958 -9.836 -1.670 1.00 97.38 83 GLU A O 1
ATOM 664 N N . CYS A 1 84 ? -8.765 -10.505 -0.519 1.00 96.44 84 CYS A N 1
ATOM 665 C CA . CYS A 1 84 ? -8.132 -11.596 0.222 1.00 96.44 84 CYS 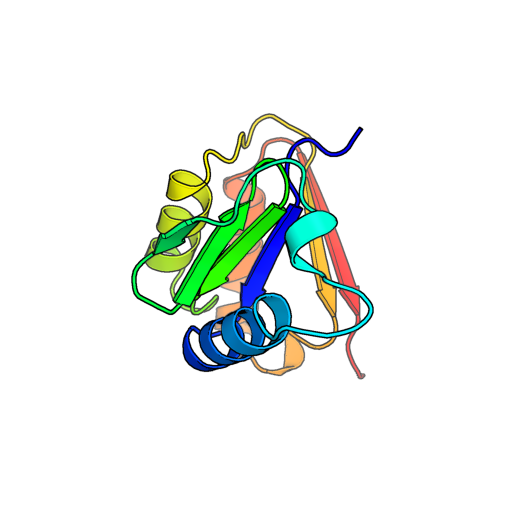A CA 1
ATOM 666 C C . CYS A 1 84 ? -6.901 -11.138 1.026 1.00 96.44 84 CYS A C 1
ATOM 668 O O . CYS A 1 84 ? -5.892 -11.833 1.055 1.00 96.44 84 CYS A O 1
ATOM 670 N N . VAL A 1 85 ? -6.971 -9.968 1.674 1.00 96.88 85 VAL A N 1
ATOM 671 C CA . VAL A 1 85 ? -5.840 -9.395 2.433 1.00 96.88 85 VAL A CA 1
ATOM 672 C C . VAL A 1 85 ? -6.041 -9.522 3.943 1.00 96.88 85 VAL A C 1
ATOM 674 O O . VAL A 1 85 ? -5.215 -10.127 4.627 1.00 96.88 85 VAL A O 1
ATOM 677 N N . LEU A 1 86 ? -7.131 -8.961 4.479 1.00 96.38 86 LEU A N 1
ATOM 678 C CA . LEU A 1 86 ? -7.316 -8.816 5.931 1.00 96.38 86 LEU A CA 1
ATOM 679 C C . LEU A 1 86 ? -7.458 -10.162 6.657 1.00 96.38 86 LEU A C 1
ATOM 681 O O . LEU A 1 86 ? -7.022 -10.274 7.801 1.00 96.38 86 LEU A O 1
ATOM 685 N N . VAL A 1 87 ? -7.960 -11.191 5.970 1.00 95.75 87 VAL A N 1
ATOM 686 C CA . VAL A 1 87 ? -8.057 -12.579 6.456 1.00 95.75 87 VAL A CA 1
ATOM 687 C C . VAL A 1 87 ? -6.718 -13.182 6.916 1.00 95.75 87 VAL A C 1
ATOM 689 O O . VAL A 1 87 ? -6.702 -14.108 7.724 1.00 95.75 87 VAL A O 1
ATOM 692 N N . TYR A 1 88 ? -5.579 -12.659 6.446 1.00 95.81 88 TYR A N 1
ATOM 693 C CA . TYR A 1 88 ? -4.244 -13.120 6.853 1.00 95.81 88 TYR A CA 1
ATOM 694 C C . TYR A 1 88 ? -3.663 -12.369 8.063 1.00 95.81 88 TYR A C 1
ATOM 696 O O . TYR A 1 88 ? -2.534 -12.641 8.478 1.00 95.81 88 TYR A O 1
ATOM 704 N N . MET A 1 89 ? -4.403 -11.416 8.630 1.00 96.56 89 MET A N 1
ATOM 705 C CA . MET A 1 89 ? -4.007 -10.637 9.804 1.00 96.56 89 MET A CA 1
ATOM 706 C C . MET A 1 89 ? -4.795 -11.094 11.036 1.00 96.56 89 MET A C 1
ATOM 708 O O . MET A 1 89 ? -5.907 -11.607 10.923 1.00 96.56 89 MET A O 1
ATOM 712 N N . SER A 1 90 ? -4.248 -10.884 12.239 1.00 97.50 90 SER A N 1
ATOM 713 C CA . SER A 1 90 ? -5.079 -11.029 13.440 1.00 97.50 90 SER A CA 1
ATOM 714 C C . SER A 1 90 ? -6.161 -9.944 13.472 1.00 97.50 90 SER A C 1
ATOM 716 O O . SER A 1 90 ? -5.979 -8.862 12.910 1.00 97.50 90 SER A O 1
ATOM 718 N N . VAL A 1 91 ? -7.262 -10.210 14.180 1.00 96.38 91 VAL A N 1
ATOM 719 C CA . VAL A 1 91 ? -8.369 -9.249 14.349 1.00 96.38 91 VAL A CA 1
ATOM 720 C C . VAL A 1 91 ? -7.870 -7.909 14.895 1.00 96.38 91 VAL A C 1
ATOM 722 O O . VAL A 1 91 ? -8.260 -6.857 14.396 1.00 96.38 91 VAL A O 1
ATOM 725 N N . ASP A 1 92 ? -6.962 -7.932 15.874 1.00 98.19 92 ASP A N 1
ATOM 726 C CA . ASP A 1 92 ? -6.397 -6.707 16.449 1.00 98.19 92 ASP A CA 1
ATOM 727 C C . ASP A 1 92 ? -5.574 -5.916 15.424 1.00 98.19 92 ASP A C 1
ATOM 729 O O . ASP A 1 92 ? -5.681 -4.691 15.345 1.00 98.19 92 ASP A O 1
ATOM 733 N N . GLN A 1 93 ? -4.775 -6.608 14.604 1.00 98.12 93 GLN A N 1
ATOM 734 C CA . GLN A 1 93 ? -3.937 -5.973 13.586 1.00 98.12 93 GLN A CA 1
ATOM 735 C C . GLN A 1 93 ? -4.779 -5.338 12.475 1.00 98.12 93 GLN A C 1
ATOM 737 O O . GLN A 1 93 ? -4.517 -4.200 12.083 1.00 98.12 93 GLN A O 1
ATOM 742 N N . SER A 1 94 ? -5.794 -6.045 11.970 1.00 97.50 94 SER A N 1
ATOM 743 C CA . SER A 1 94 ? -6.672 -5.520 10.920 1.00 97.50 94 SER A CA 1
ATOM 744 C C . SER A 1 94 ? -7.562 -4.388 11.442 1.00 97.50 94 SER A C 1
ATOM 746 O O . SER A 1 94 ? -7.688 -3.357 10.778 1.00 97.50 94 SER A O 1
ATOM 748 N N . ALA A 1 95 ? -8.096 -4.498 12.664 1.00 97.88 95 ALA A N 1
ATOM 749 C CA . ALA A 1 95 ? -8.858 -3.423 13.298 1.00 97.88 95 ALA A CA 1
ATOM 750 C C . ALA A 1 95 ? -8.010 -2.157 13.503 1.00 97.88 95 ALA A C 1
ATOM 752 O O . ALA A 1 95 ? -8.476 -1.043 13.244 1.00 97.88 95 ALA A O 1
ATOM 753 N N . GLN A 1 96 ? -6.753 -2.311 13.932 1.00 98.31 96 GLN A N 1
ATOM 754 C CA . GLN A 1 96 ? -5.837 -1.186 14.093 1.00 98.31 96 GLN A CA 1
ATOM 755 C C . GLN A 1 96 ? -5.519 -0.514 12.751 1.00 98.31 96 GLN A C 1
ATOM 757 O O . GLN A 1 96 ? -5.558 0.716 12.668 1.00 98.31 96 GLN A O 1
ATOM 762 N N . LEU A 1 97 ? -5.260 -1.294 11.697 1.00 98.25 97 LEU A N 1
ATOM 763 C CA . LEU A 1 97 ? -5.046 -0.775 10.344 1.00 98.25 97 LEU A CA 1
ATOM 764 C C . LEU A 1 97 ? -6.251 0.046 9.859 1.00 98.25 97 LEU A C 1
ATOM 766 O O . LEU A 1 97 ? -6.084 1.189 9.434 1.00 98.25 97 LEU A O 1
ATOM 770 N N . LEU A 1 98 ? -7.465 -0.500 9.972 1.00 98.00 98 LEU A N 1
ATOM 771 C CA . LEU A 1 98 ? -8.696 0.184 9.560 1.00 98.00 98 LEU A CA 1
ATOM 772 C C . LEU A 1 98 ? -8.913 1.486 10.334 1.00 98.00 98 LEU A C 1
ATOM 774 O O . LEU A 1 98 ? -9.252 2.514 9.744 1.00 98.00 98 LEU A O 1
ATOM 778 N N . LYS A 1 99 ? -8.660 1.472 11.648 1.00 98.25 99 LYS A N 1
ATOM 779 C CA . LYS A 1 99 ? -8.733 2.676 12.479 1.00 98.25 99 LYS A CA 1
ATOM 780 C C . LYS A 1 99 ? -7.750 3.738 11.994 1.00 98.25 99 LYS A C 1
ATOM 782 O O . LYS A 1 99 ? -8.156 4.881 11.796 1.00 98.25 99 LYS A O 1
ATOM 787 N N . HIS A 1 100 ? -6.493 3.368 11.761 1.00 98.25 100 HIS A N 1
ATOM 788 C CA . HIS A 1 100 ? -5.488 4.295 11.252 1.00 98.25 100 HIS A CA 1
ATOM 789 C C . HIS A 1 100 ? -5.880 4.903 9.902 1.00 98.25 100 HIS A C 1
ATOM 791 O O . HIS A 1 100 ? -5.845 6.126 9.769 1.00 98.25 100 HIS A O 1
ATOM 797 N N . ILE A 1 101 ? -6.337 4.085 8.950 1.00 97.75 101 ILE A N 1
ATOM 798 C CA . ILE A 1 101 ? -6.822 4.555 7.645 1.00 97.75 101 ILE A CA 1
ATOM 799 C C . ILE A 1 101 ? -7.987 5.536 7.836 1.00 97.75 101 ILE A C 1
ATOM 801 O O . ILE A 1 101 ? -7.914 6.665 7.365 1.00 97.75 101 ILE A O 1
ATOM 805 N N . SER A 1 102 ? -9.019 5.166 8.600 1.00 97.50 102 SER A N 1
ATOM 806 C CA . SER A 1 102 ? -10.188 6.032 8.829 1.00 97.50 102 SER A CA 1
ATOM 807 C C . SER A 1 102 ? -9.849 7.380 9.475 1.00 97.50 102 SER A C 1
ATOM 809 O O . SER A 1 102 ? -10.524 8.368 9.220 1.00 97.50 102 SER A O 1
ATOM 811 N N . SER A 1 103 ? -8.791 7.434 10.293 1.00 97.69 103 SER A N 1
ATOM 812 C CA . SER A 1 103 ? -8.326 8.672 10.930 1.00 97.69 103 SER A CA 1
ATOM 813 C C . SER A 1 103 ? -7.423 9.527 10.044 1.00 97.69 103 SER A C 1
ATOM 815 O O . SER A 1 103 ? -7.190 10.691 10.353 1.00 97.69 103 SER A O 1
ATOM 817 N N . CYS A 1 104 ? -6.862 8.936 8.989 1.00 97.56 104 CYS A N 1
ATOM 818 C CA . CYS A 1 104 ? -5.845 9.559 8.156 1.00 97.56 104 CYS A CA 1
ATOM 819 C C . CYS A 1 104 ? -6.430 10.263 6.927 1.00 97.56 104 CYS A C 1
ATOM 821 O O . CYS A 1 104 ? -5.802 11.192 6.432 1.00 97.56 104 CYS A O 1
ATOM 823 N N . PHE A 1 105 ? -7.578 9.810 6.418 1.00 97.88 105 PHE A N 1
ATOM 824 C CA . PHE A 1 105 ? -8.193 10.309 5.185 1.00 97.88 105 PHE A CA 1
ATOM 825 C C . PHE A 1 105 ? -9.521 11.007 5.476 1.00 97.88 105 PHE A C 1
ATOM 827 O O . PHE A 1 105 ? -10.349 10.464 6.205 1.00 97.88 105 PHE A O 1
ATOM 834 N N . ASP A 1 106 ? -9.756 12.157 4.841 1.00 98.00 106 ASP A N 1
ATOM 835 C CA . ASP A 1 106 ? -10.983 12.946 5.032 1.00 98.00 106 ASP A CA 1
ATOM 836 C C . ASP A 1 106 ? -12.223 12.206 4.516 1.00 98.00 106 ASP A C 1
ATOM 838 O O . ASP A 1 106 ? -13.322 12.318 5.058 1.00 98.00 106 ASP A O 1
ATOM 842 N N . THR A 1 107 ? -12.066 11.444 3.433 1.00 97.94 107 THR A N 1
ATOM 843 C CA . THR A 1 107 ? -13.119 10.601 2.865 1.00 97.94 107 THR A CA 1
ATOM 844 C C . THR A 1 107 ? -12.510 9.309 2.351 1.00 97.94 107 THR A C 1
ATOM 846 O O . THR A 1 107 ? -11.717 9.315 1.409 1.00 97.94 107 THR A O 1
ATOM 849 N N . VAL A 1 108 ? -12.917 8.188 2.947 1.00 97.69 108 VAL A N 1
ATOM 850 C CA . VAL A 1 108 ? -12.438 6.860 2.567 1.00 97.69 108 VAL A CA 1
ATOM 851 C C . VAL A 1 108 ? -13.591 5.890 2.344 1.00 97.69 108 VAL A C 1
ATOM 853 O O . VAL A 1 108 ? -14.530 5.820 3.135 1.00 97.69 108 VAL A O 1
ATOM 856 N N . VAL A 1 109 ? -13.504 5.122 1.260 1.00 97.88 109 VAL A N 1
ATOM 857 C CA . VAL A 1 109 ? -14.355 3.958 0.998 1.00 97.88 109 VAL A CA 1
ATOM 858 C C . VAL A 1 109 ? -13.475 2.721 1.059 1.00 97.88 109 VAL A C 1
ATOM 860 O O . VAL A 1 109 ? -12.389 2.705 0.483 1.00 97.88 109 VAL A O 1
ATOM 863 N N . PHE A 1 110 ? -13.943 1.686 1.749 1.00 97.44 110 PHE A N 1
ATOM 864 C CA . PHE A 1 110 ? -13.217 0.431 1.892 1.00 97.44 110 PHE A CA 1
ATOM 865 C C . PHE A 1 110 ? -14.018 -0.706 1.259 1.00 97.44 110 PHE A C 1
ATOM 867 O O . PHE A 1 110 ? -15.154 -0.962 1.657 1.00 97.44 110 PHE A O 1
ATOM 874 N N . ILE A 1 111 ? -13.428 -1.387 0.279 1.00 97.88 111 ILE A N 1
ATOM 875 C CA . ILE A 1 111 ? -13.964 -2.619 -0.299 1.00 97.88 111 ILE A CA 1
ATOM 876 C C . ILE A 1 111 ? -13.126 -3.769 0.244 1.00 97.88 111 ILE A C 1
ATOM 878 O O . ILE A 1 111 ? -11.946 -3.884 -0.078 1.00 97.88 111 ILE A O 1
ATOM 882 N N . ASN A 1 112 ? -13.747 -4.608 1.069 1.00 96.94 112 ASN A N 1
ATOM 883 C CA . ASN A 1 112 ? -13.152 -5.838 1.574 1.00 96.94 112 ASN A CA 1
ATOM 884 C C . ASN A 1 112 ? -13.826 -7.033 0.898 1.00 96.94 112 ASN A C 1
ATOM 886 O O . ASN A 1 112 ? -15.047 -7.173 0.978 1.00 96.94 112 ASN A O 1
ATOM 890 N N . TYR A 1 113 ? -13.040 -7.881 0.246 1.00 96.69 113 TYR A N 1
ATOM 891 C CA . TYR A 1 113 ? -13.493 -9.150 -0.310 1.00 96.69 113 TYR A CA 1
ATOM 892 C C . TYR A 1 113 ? -12.662 -10.270 0.308 1.00 96.69 113 TYR A C 1
ATOM 894 O O . TYR A 1 113 ? -11.451 -10.317 0.111 1.00 96.69 113 TYR A O 1
ATOM 902 N N . GLU A 1 114 ? -13.296 -11.167 1.058 1.00 94.38 114 GLU A N 1
ATOM 903 C CA . GLU A 1 114 ? -12.625 -12.281 1.731 1.00 94.38 114 GLU A CA 1
ATOM 904 C C . GLU A 1 114 ? -13.544 -13.503 1.860 1.00 94.38 114 GLU A C 1
ATOM 906 O O . GLU A 1 114 ? -14.757 -13.414 1.656 1.00 94.38 114 GLU A O 1
ATOM 911 N N . GLN A 1 115 ? -12.953 -14.662 2.162 1.00 86.94 115 GLN A N 1
ATOM 912 C CA . GLN A 1 115 ? -13.698 -15.891 2.433 1.00 86.94 115 GLN A CA 1
ATOM 913 C C . GLN A 1 115 ? -14.341 -15.833 3.830 1.00 86.94 115 GLN A C 1
ATOM 915 O O . GLN A 1 115 ? -13.716 -15.344 4.770 1.00 86.94 115 GLN A O 1
ATOM 920 N N . VAL A 1 116 ? -15.559 -16.374 3.956 1.00 77.25 116 VAL A N 1
ATOM 921 C CA . VAL A 1 116 ? -16.286 -16.568 5.228 1.00 77.25 116 VAL A CA 1
ATOM 922 C C . VAL A 1 116 ? -16.240 -18.032 5.649 1.00 77.25 116 VAL A C 1
ATOM 924 O O . VAL A 1 116 ? -16.351 -18.899 4.749 1.00 77.25 116 VAL A O 1
#

Secondary structure (DSSP, 8-state):
--S-EEEEE-HHHHHHHHHHHTS-SSS-GGGGSSS--EEETTTEEEETTEEEEE--TT-HHHHHHHHHHTT--TTS-EEEEEES-GGGS-HHHHHHHHHHHHHH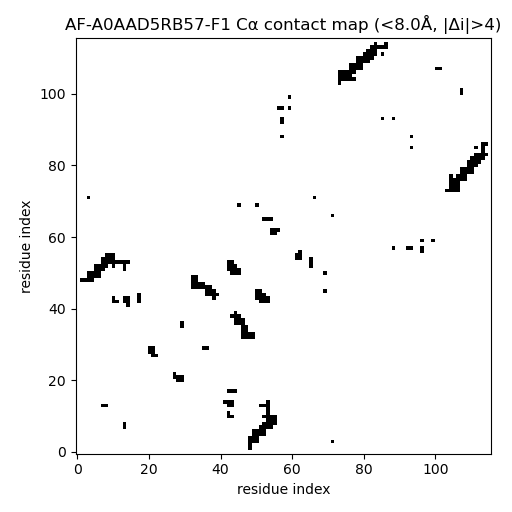-SSEEEEEE---

Solvent-accessible surface area (backbone atoms only — not comparable to full-atom values): 6812 Å² total; per-residue (Å²): 130,85,77,68,47,80,46,78,36,47,38,76,54,31,29,53,48,52,54,58,46,68,41,88,56,89,77,51,54,62,75,74,43,87,31,79,76,46,74,44,96,69,21,27,39,40,17,73,45,43,34,37,40,42,32,53,73,82,41,54,72,60,35,51,50,56,44,54,75,71,64,65,64,44,80,45,82,40,80,46,78,35,75,68,46,62,85,82,45,55,71,69,48,42,52,50,43,54,51,51,51,64,74,63,32,77,37,74,47,78,48,77,46,71,91,132

Organism: Parelaphostrongylus tenuis (NCBI:txid148309)